Protein AF-A0AAU6F2Z7-F1 (afdb_monomer_lite)

Secondary structure (DSSP, 8-state):
-PPPPPHHHHHHHHHHHHHHHSGGGSEEEEE--SSSS-EEEEEEETTEEEEEEEEEEETTEEEEEEEEEETT-TT--B--STTTS-HHHHHHHHHHHHHHSHHHHHHHHHT--TTSHHHH-TTTTS--------------

Foldseek 3Di:
DDDDDPPQQVVLQVQLQVCLVPVVVWDWDWADDPDLQWTWIWIDRPVKIKIWIWGAQAPNDRIATPWMGIPPSPVNTDGPDPPRYPPSSVVSVVVVCCVPVVVVSNVSNVRDDCPDPSNYDNCNPPPDPPDDPPPDDDDD

Sequence (140 aa):
MATPVPAAQQRTVTALTTLSAHTSDYEWTWVGGTSFTSKSIRISYGAQRLYINVHPAVDRRPWVFGGAWLEGDYGGGVDIGEKVTDSTVRSRLAAYIDEHFKAEITEAALHVDDGSRASRTASWRGGGDKEKKDKGKETS

Structure (mmCIF, N/CA/C/O backbone):
data_AF-A0AAU6F2Z7-F1
#
_entry.id   AF-A0AAU6F2Z7-F1
#
loop_
_atom_site.group_PDB
_atom_site.id
_atom_site.type_symbol
_atom_site.label_atom_id
_atom_site.label_alt_id
_atom_site.label_comp_id
_atom_site.label_asym_id
_atom_site.label_entity_id
_atom_site.label_seq_id
_atom_site.pdbx_PDB_ins_code
_atom_site.Cartn_x
_atom_site.Cartn_y
_atom_site.Cartn_z
_atom_site.occupancy
_atom_site.B_iso_or_equiv
_atom_site.auth_seq_id
_atom_site.auth_comp_id
_atom_site.auth_asym_id
_atom_site.auth_atom_id
_atom_site.pdbx_PDB_model_num
ATOM 1 N N . MET A 1 1 ? -10.330 19.444 -22.672 1.00 45.25 1 MET A N 1
ATOM 2 C CA . MET A 1 1 ? -11.291 18.651 -21.874 1.00 45.25 1 MET A CA 1
ATOM 3 C C . MET A 1 1 ? -10.484 17.617 -21.109 1.00 45.25 1 MET A C 1
ATOM 5 O O . MET A 1 1 ? -9.638 16.990 -21.734 1.00 45.25 1 MET A O 1
ATOM 9 N N . ALA A 1 2 ? -10.647 17.501 -19.790 1.00 49.28 2 ALA A N 1
ATOM 10 C CA . ALA A 1 2 ? -9.954 16.465 -19.023 1.00 49.28 2 ALA A CA 1
ATOM 11 C C . ALA A 1 2 ? -10.566 15.100 -19.363 1.00 49.28 2 ALA A C 1
ATOM 13 O O . ALA A 1 2 ? -11.788 14.958 -19.346 1.00 49.28 2 ALA A O 1
ATOM 14 N N . THR A 1 3 ? -9.736 14.119 -19.710 1.00 54.81 3 THR A N 1
ATOM 15 C CA . THR A 1 3 ? -10.192 12.745 -19.937 1.00 54.81 3 THR A CA 1
ATOM 16 C C . THR A 1 3 ? -10.780 12.206 -18.630 1.00 54.81 3 THR A C 1
ATOM 18 O O . THR A 1 3 ? -10.104 12.299 -17.601 1.00 54.81 3 THR A O 1
ATOM 21 N N . PRO A 1 4 ? -12.016 11.677 -18.620 1.00 67.00 4 PRO A N 1
ATOM 22 C CA . PRO A 1 4 ? -12.601 11.130 -17.404 1.00 67.00 4 PRO A CA 1
ATOM 23 C C . PRO A 1 4 ? -11.762 9.954 -16.897 1.00 67.00 4 PRO A C 1
ATOM 25 O O . PRO A 1 4 ? -11.323 9.108 -17.680 1.00 67.00 4 PR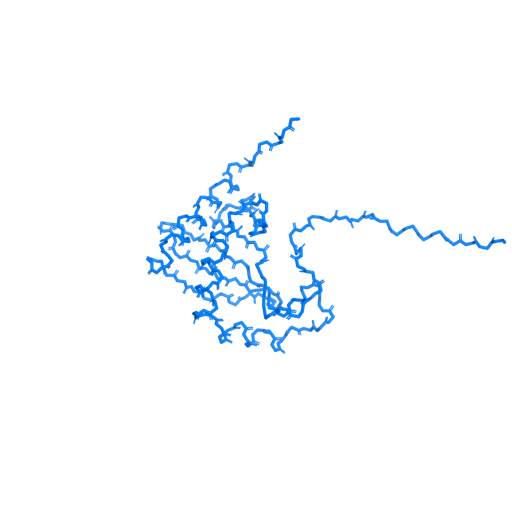O A O 1
ATOM 28 N N . VAL A 1 5 ? -11.540 9.908 -15.582 1.00 68.12 5 VAL A N 1
ATOM 29 C CA . VAL A 1 5 ? -10.858 8.790 -14.923 1.00 68.12 5 VAL A CA 1
ATOM 30 C C . VAL A 1 5 ? -11.679 7.515 -15.168 1.00 68.12 5 VAL A C 1
ATOM 32 O O . VAL A 1 5 ? -12.879 7.508 -14.878 1.00 68.12 5 VAL A O 1
ATOM 35 N N . PRO A 1 6 ? -11.085 6.434 -15.708 1.00 80.81 6 PRO A N 1
ATOM 36 C CA . PRO A 1 6 ? -11.784 5.170 -15.900 1.00 80.81 6 PRO A CA 1
ATOM 37 C C . PRO A 1 6 ? -12.435 4.673 -14.603 1.00 80.81 6 PRO A C 1
ATOM 39 O O . PRO A 1 6 ? -11.827 4.726 -13.535 1.00 80.81 6 PRO A O 1
ATOM 42 N N . ALA A 1 7 ? -13.646 4.116 -14.689 1.00 82.44 7 ALA A N 1
ATOM 43 C CA . ALA A 1 7 ? -14.415 3.692 -13.512 1.00 82.44 7 ALA A CA 1
ATOM 44 C C . ALA A 1 7 ? -13.650 2.721 -12.586 1.00 82.44 7 ALA A C 1
ATOM 46 O O . ALA A 1 7 ? -13.802 2.780 -11.368 1.00 82.44 7 ALA A O 1
ATOM 47 N N . ALA A 1 8 ? -12.795 1.857 -13.143 1.00 81.94 8 ALA A N 1
ATOM 48 C CA . ALA A 1 8 ? -11.950 0.944 -12.370 1.00 81.94 8 ALA A CA 1
ATOM 49 C C . ALA A 1 8 ? -10.873 1.669 -11.540 1.00 81.94 8 ALA A C 1
ATOM 51 O O . ALA A 1 8 ? -10.591 1.284 -10.405 1.00 81.94 8 ALA A O 1
ATOM 52 N N . GLN A 1 9 ? -10.305 2.755 -12.071 1.00 84.12 9 GLN A N 1
ATOM 53 C CA . GLN A 1 9 ? -9.378 3.602 -11.321 1.00 84.12 9 GLN A CA 1
ATOM 54 C C . GLN A 1 9 ? -10.119 4.348 -10.209 1.00 84.12 9 GLN A C 1
ATOM 56 O O . GLN A 1 9 ? -9.646 4.367 -9.075 1.00 84.12 9 GLN A O 1
ATOM 61 N N . GLN A 1 10 ? -11.322 4.863 -10.490 1.00 87.19 10 GLN A N 1
ATOM 62 C CA . GLN A 1 10 ? -12.147 5.536 -9.483 1.00 87.19 10 GLN A CA 1
ATOM 63 C C . GLN A 1 10 ? -12.466 4.613 -8.295 1.00 87.19 10 GLN A C 1
ATOM 65 O O . GLN A 1 10 ? -12.302 5.023 -7.149 1.00 87.19 10 GLN A O 1
ATOM 70 N N . ARG A 1 11 ? -12.844 3.350 -8.551 1.00 89.50 11 ARG A N 1
ATOM 71 C CA . ARG A 1 11 ? -13.078 2.350 -7.492 1.00 89.50 11 ARG A CA 1
ATOM 72 C C . ARG A 1 11 ? -11.845 2.128 -6.622 1.00 89.50 11 ARG A C 1
ATOM 74 O O . ARG A 1 11 ? -11.958 2.096 -5.400 1.00 89.50 11 ARG A O 1
ATOM 81 N N . THR A 1 12 ? -10.672 2.016 -7.241 1.00 90.31 12 THR A N 1
ATOM 82 C CA . THR A 1 12 ? -9.413 1.825 -6.510 1.00 90.31 12 THR A CA 1
ATOM 83 C C . THR A 1 12 ? -9.066 3.052 -5.659 1.00 90.31 12 THR A C 1
ATOM 85 O O . THR A 1 12 ? -8.674 2.897 -4.504 1.00 90.31 12 THR A O 1
ATOM 88 N N . VAL A 1 13 ? -9.274 4.275 -6.166 1.00 89.56 13 VAL A N 1
ATOM 89 C CA . VAL A 1 13 ? -9.095 5.513 -5.379 1.00 89.56 13 VAL A CA 1
ATOM 90 C C . VAL A 1 13 ? -10.062 5.573 -4.195 1.00 89.56 13 VAL A C 1
ATOM 92 O O . VAL A 1 13 ? -9.655 5.929 -3.085 1.00 89.56 13 VAL A O 1
ATOM 95 N N . THR A 1 14 ? -11.326 5.195 -4.398 1.00 91.19 14 THR A N 1
ATOM 96 C CA . THR A 1 14 ? -12.309 5.110 -3.312 1.00 91.19 14 THR A CA 1
ATOM 97 C C . THR A 1 14 ? -11.868 4.101 -2.256 1.00 91.19 14 THR A C 1
ATOM 99 O O . THR A 1 14 ? -11.840 4.449 -1.079 1.00 91.19 14 THR A O 1
ATOM 102 N N . ALA A 1 15 ? -11.435 2.903 -2.661 1.00 92.31 15 ALA A N 1
ATOM 103 C CA . ALA A 1 15 ? -10.951 1.879 -1.737 1.00 92.31 15 ALA A CA 1
ATOM 104 C C . ALA A 1 15 ? -9.745 2.363 -0.914 1.00 92.31 15 ALA A C 1
ATOM 106 O O . ALA A 1 15 ? -9.738 2.192 0.301 1.00 92.31 15 ALA A O 1
ATOM 107 N N . LEU A 1 16 ? -8.767 3.033 -1.540 1.00 92.56 16 LEU A N 1
ATOM 108 C CA . LEU A 1 16 ? -7.616 3.624 -0.839 1.00 92.56 16 LEU A CA 1
ATOM 109 C C . LEU A 1 16 ? -8.035 4.701 0.165 1.00 92.56 16 LEU A C 1
ATOM 111 O O . LEU A 1 16 ? -7.516 4.746 1.279 1.00 92.56 16 LEU A O 1
ATOM 115 N N . THR A 1 17 ? -8.982 5.559 -0.219 1.00 93.44 17 THR A N 1
ATOM 116 C CA . THR A 1 17 ? -9.501 6.611 0.662 1.00 93.44 17 THR A CA 1
ATOM 117 C C . THR A 1 17 ? -10.184 6.000 1.884 1.00 93.44 17 THR A C 1
ATOM 119 O O . THR A 1 17 ? -9.842 6.364 3.009 1.00 93.44 17 THR A O 1
ATOM 122 N N . THR A 1 18 ? -11.080 5.028 1.683 1.00 93.56 18 THR A N 1
ATOM 123 C CA . THR A 1 18 ? -11.753 4.313 2.778 1.00 93.56 18 THR A CA 1
ATOM 124 C C . THR A 1 18 ? -10.747 3.593 3.670 1.00 93.56 18 THR A C 1
ATOM 126 O O . THR A 1 18 ? -10.780 3.768 4.885 1.00 93.56 18 THR A O 1
ATOM 129 N N . LEU A 1 19 ? -9.810 2.854 3.071 1.00 93.88 19 LEU A N 1
ATOM 130 C CA . LEU A 1 19 ? -8.753 2.147 3.786 1.00 93.88 19 LEU A CA 1
ATOM 131 C C . LEU A 1 19 ? -7.942 3.094 4.674 1.00 93.88 19 LEU A C 1
ATOM 133 O O . LEU A 1 19 ? -7.703 2.792 5.834 1.00 93.88 19 LEU A O 1
ATOM 137 N N . SER A 1 20 ? -7.557 4.266 4.163 1.00 93.38 20 SER A N 1
ATOM 138 C CA . SER A 1 20 ? -6.748 5.231 4.919 1.00 93.38 20 SER A CA 1
ATOM 139 C C . SER A 1 20 ? -7.467 5.864 6.115 1.00 93.38 20 SER A C 1
ATOM 141 O O . SER A 1 20 ? -6.815 6.364 7.029 1.00 93.38 20 SER A O 1
ATOM 143 N N . ALA A 1 21 ? -8.801 5.889 6.108 1.00 92.69 21 ALA A N 1
ATOM 144 C CA . ALA A 1 21 ? -9.595 6.378 7.231 1.00 92.69 21 ALA A CA 1
ATOM 145 C C . ALA A 1 21 ? -9.759 5.317 8.333 1.00 92.69 21 ALA A C 1
ATOM 147 O O . ALA A 1 21 ? -10.024 5.673 9.478 1.00 92.69 21 ALA A O 1
ATOM 148 N N . HIS A 1 22 ? -9.562 4.046 7.981 1.00 92.12 22 HIS A N 1
ATOM 149 C CA . HIS A 1 22 ? -9.923 2.874 8.774 1.00 92.12 22 HIS A CA 1
ATOM 150 C C . HIS A 1 22 ? -8.831 1.797 8.702 1.00 92.12 22 HIS A C 1
ATOM 152 O O . HIS A 1 22 ? -9.125 0.616 8.568 1.00 92.12 22 HIS A O 1
ATOM 158 N N . THR A 1 23 ? -7.550 2.181 8.737 1.00 92.38 23 THR A N 1
ATOM 159 C CA . THR A 1 23 ? -6.434 1.268 8.414 1.00 92.38 23 THR A CA 1
ATOM 160 C C . THR A 1 23 ? -6.419 0.014 9.284 1.00 92.38 23 THR A C 1
ATOM 162 O O . THR A 1 23 ? -6.139 -1.069 8.777 1.00 92.38 23 THR A O 1
ATOM 165 N N . SER A 1 24 ? -6.779 0.151 10.561 1.00 90.75 24 SER A N 1
ATOM 166 C CA . SER A 1 24 ? -6.810 -0.940 11.539 1.00 90.75 24 SER A CA 1
ATOM 167 C C . SER A 1 24 ? -8.018 -1.874 11.413 1.00 90.75 24 SER A C 1
ATOM 169 O O . SER A 1 24 ? -8.012 -2.935 12.030 1.00 90.75 24 SER A O 1
ATOM 171 N N . ASP A 1 25 ? -9.034 -1.509 10.626 1.00 92.88 25 ASP A N 1
ATOM 172 C CA . ASP A 1 25 ? -10.251 -2.317 10.446 1.00 92.88 25 ASP A CA 1
ATOM 173 C C . ASP A 1 25 ? -10.060 -3.428 9.400 1.00 92.88 25 ASP A C 1
ATOM 175 O O . ASP A 1 25 ? -10.928 -4.284 9.218 1.00 92.88 25 ASP A O 1
ATOM 179 N N . TYR A 1 26 ? -8.926 -3.420 8.696 1.00 92.19 26 TYR A N 1
ATOM 180 C CA . TYR A 1 26 ? -8.629 -4.349 7.617 1.00 92.19 26 TYR A CA 1
ATOM 181 C C . TYR A 1 26 ? -7.466 -5.267 7.970 1.00 92.19 26 TYR A C 1
ATOM 183 O O . TYR A 1 26 ? -6.547 -4.904 8.699 1.00 92.19 26 TYR A O 1
ATOM 191 N N . GLU A 1 27 ? -7.482 -6.465 7.396 1.00 94.38 27 GLU A N 1
ATOM 192 C CA . GLU A 1 27 ? -6.352 -7.384 7.462 1.00 94.38 27 GLU A CA 1
ATOM 193 C C . GLU A 1 27 ? -5.349 -7.039 6.358 1.00 94.38 27 GLU A C 1
ATOM 195 O O . GLU A 1 27 ? -5.704 -7.020 5.175 1.00 94.38 27 GLU A O 1
ATOM 200 N N . TRP A 1 28 ? -4.096 -6.808 6.745 1.00 95.44 28 TRP A N 1
ATOM 201 C CA . TRP A 1 28 ? -2.992 -6.523 5.835 1.00 95.44 28 TRP A CA 1
ATOM 202 C C . TRP A 1 28 ? -2.021 -7.698 5.824 1.00 95.44 28 TRP A C 1
ATOM 204 O O . TRP A 1 28 ? -1.567 -8.162 6.866 1.00 95.44 28 TRP A O 1
ATOM 214 N N . THR A 1 29 ? -1.671 -8.174 4.636 1.00 94.88 29 THR A N 1
ATOM 215 C CA . THR A 1 29 ? -0.726 -9.273 4.454 1.00 94.88 29 THR A CA 1
ATOM 216 C C . THR A 1 29 ? 0.390 -8.835 3.520 1.00 94.88 29 THR A C 1
ATOM 218 O O . THR A 1 29 ? 0.128 -8.439 2.380 1.00 94.88 29 THR A O 1
ATOM 221 N N . TRP A 1 30 ? 1.639 -8.973 3.957 1.00 91.12 30 TRP A N 1
ATOM 222 C CA . TRP A 1 30 ? 2.780 -8.872 3.055 1.00 91.12 30 TRP A CA 1
ATOM 223 C C . TRP A 1 30 ? 2.747 -10.016 2.039 1.00 91.12 30 TRP A C 1
ATOM 225 O O . TRP A 1 30 ? 2.663 -11.190 2.400 1.00 91.12 30 TRP A O 1
ATOM 235 N N . VAL A 1 31 ? 2.808 -9.686 0.752 1.00 88.50 31 VAL A N 1
ATOM 236 C CA . VAL A 1 31 ? 2.848 -10.663 -0.335 1.00 88.50 31 VAL A CA 1
ATOM 237 C C . VAL A 1 31 ? 4.205 -10.575 -1.011 1.00 88.50 31 VAL A C 1
ATOM 239 O O . VAL A 1 31 ? 4.557 -9.580 -1.653 1.00 88.50 31 VAL A O 1
ATOM 242 N N . GLY A 1 32 ? 4.970 -11.660 -0.884 1.00 71.38 32 GLY A N 1
ATOM 243 C CA . GLY A 1 32 ? 6.206 -11.840 -1.628 1.00 71.38 32 GLY A CA 1
ATOM 244 C C . GLY A 1 32 ? 5.925 -11.788 -3.129 1.00 71.38 32 GLY A C 1
ATOM 245 O O . GLY A 1 32 ? 5.291 -12.684 -3.680 1.00 71.38 32 GLY A O 1
ATOM 246 N N . GLY A 1 33 ? 6.377 -10.723 -3.790 1.00 63.03 33 GLY A N 1
ATOM 247 C CA . GLY A 1 33 ? 6.390 -10.650 -5.249 1.00 63.03 33 GLY A CA 1
ATOM 248 C C . GLY A 1 33 ? 7.426 -11.604 -5.849 1.00 63.03 33 GLY A C 1
ATOM 249 O O . GLY A 1 33 ? 8.369 -12.021 -5.174 1.00 63.03 33 GLY A O 1
ATOM 250 N N . THR A 1 34 ? 7.295 -11.893 -7.144 1.00 57.22 34 THR A N 1
ATOM 251 C CA . THR A 1 34 ? 8.287 -12.665 -7.916 1.00 57.22 34 THR A CA 1
ATOM 252 C C . THR A 1 34 ? 9.611 -11.918 -8.114 1.00 57.22 34 THR A C 1
ATOM 254 O O . THR A 1 34 ? 10.586 -12.519 -8.558 1.00 57.22 34 THR A O 1
ATOM 257 N N . SER A 1 35 ? 9.672 -10.622 -7.779 1.00 63.88 35 SER A N 1
ATOM 258 C CA . SER A 1 35 ? 10.898 -9.825 -7.780 1.00 63.88 35 SER A CA 1
ATOM 259 C C . SER A 1 35 ? 11.238 -9.292 -6.386 1.00 63.88 35 SER A C 1
ATOM 261 O O . SER A 1 35 ? 10.373 -9.062 -5.536 1.00 63.88 35 SER A O 1
AT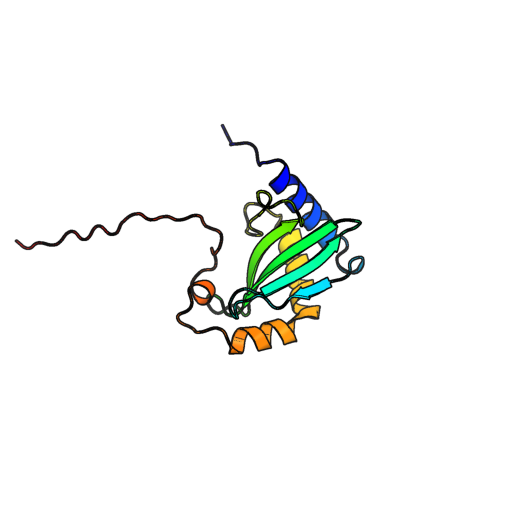OM 263 N N . PHE A 1 36 ? 12.529 -9.074 -6.136 1.00 63.41 36 PHE A N 1
ATOM 264 C CA . PHE A 1 36 ? 13.019 -8.425 -4.913 1.00 63.41 36 PHE A CA 1
ATOM 265 C C . PHE A 1 36 ? 12.693 -6.926 -4.866 1.00 63.41 36 PHE A C 1
ATOM 267 O O . PHE A 1 36 ? 12.593 -6.343 -3.796 1.00 63.41 36 PHE A O 1
ATOM 274 N N . THR A 1 37 ? 12.441 -6.329 -6.030 1.00 63.53 37 THR A N 1
ATOM 275 C CA . THR A 1 37 ? 12.322 -4.883 -6.251 1.00 63.53 37 THR A CA 1
ATOM 276 C C . THR A 1 37 ? 10.884 -4.366 -6.316 1.00 63.53 37 THR A C 1
ATOM 278 O O . THR A 1 37 ? 10.651 -3.159 -6.403 1.00 63.53 37 THR A O 1
ATOM 281 N N . SER A 1 38 ? 9.902 -5.267 -6.303 1.00 70.06 38 SER A N 1
ATOM 282 C CA . SER A 1 38 ? 8.489 -4.925 -6.213 1.00 70.06 38 SER A CA 1
ATOM 283 C C . SER A 1 38 ? 7.808 -5.919 -5.291 1.00 70.06 38 SER A C 1
ATOM 285 O O . SER A 1 38 ? 7.749 -7.120 -5.562 1.00 70.06 38 SER A O 1
ATOM 287 N N . LYS A 1 39 ? 7.326 -5.397 -4.171 1.00 82.56 39 LY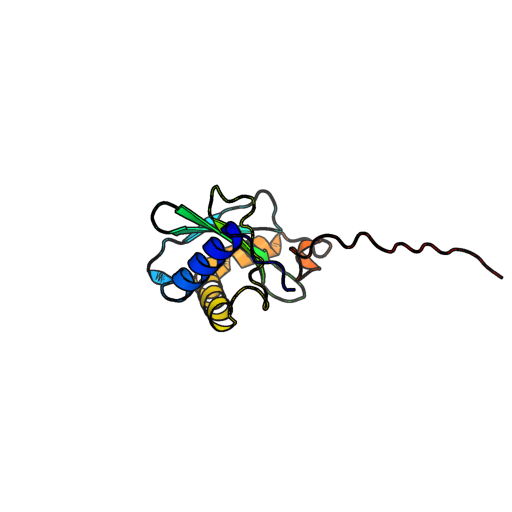S A N 1
ATOM 288 C CA . LYS A 1 39 ? 6.557 -6.145 -3.187 1.00 82.56 39 LYS A CA 1
ATOM 289 C C . LYS A 1 39 ? 5.140 -5.612 -3.194 1.00 82.56 39 LYS A C 1
ATOM 291 O O . LYS A 1 39 ? 4.907 -4.469 -3.589 1.00 82.56 39 LYS A O 1
ATOM 296 N N . SER A 1 40 ? 4.193 -6.442 -2.791 1.00 88.38 40 SER A N 1
ATOM 297 C CA . SER A 1 40 ? 2.801 -6.028 -2.701 1.00 88.38 40 SER A CA 1
ATOM 298 C C . SER A 1 40 ? 2.305 -6.294 -1.297 1.00 88.38 40 SER A C 1
ATOM 300 O O . SER A 1 40 ? 2.611 -7.325 -0.712 1.00 88.38 40 SER A O 1
ATOM 302 N N . ILE A 1 41 ? 1.502 -5.386 -0.772 1.00 92.50 41 ILE A N 1
ATOM 303 C CA . ILE A 1 41 ? 0.700 -5.636 0.413 1.00 92.50 41 ILE A CA 1
ATOM 304 C C . ILE A 1 41 ? -0.714 -5.905 -0.073 1.00 92.50 41 ILE A C 1
ATOM 306 O O . ILE A 1 41 ? -1.267 -5.123 -0.849 1.00 92.50 41 ILE A O 1
ATOM 310 N N . ARG A 1 42 ? -1.271 -7.041 0.334 1.00 94.50 42 ARG A N 1
ATOM 311 C CA . ARG A 1 42 ? -2.658 -7.416 0.072 1.00 94.50 42 ARG A CA 1
ATOM 312 C C . ARG A 1 42 ? -3.494 -7.028 1.277 1.00 94.50 42 ARG A C 1
ATOM 314 O O . ARG A 1 42 ? -3.142 -7.373 2.398 1.00 94.50 42 ARG A O 1
ATOM 321 N N . ILE A 1 43 ? -4.619 -6.382 1.026 1.00 95.12 43 ILE A N 1
ATOM 322 C CA . ILE A 1 43 ? -5.575 -5.960 2.037 1.00 95.12 43 ILE A CA 1
ATOM 323 C C . ILE A 1 43 ? -6.914 -6.639 1.752 1.00 95.12 43 ILE A C 1
ATOM 325 O O . ILE A 1 43 ? -7.419 -6.572 0.626 1.00 95.12 43 ILE A O 1
ATOM 329 N N . SER A 1 44 ? -7.488 -7.291 2.761 1.00 93.06 44 SER A N 1
ATOM 330 C CA . SER A 1 44 ? -8.841 -7.856 2.693 1.00 93.06 44 SER A CA 1
ATOM 331 C C . SER A 1 44 ? -9.865 -6.719 2.784 1.00 93.06 44 SER A C 1
ATOM 333 O O . SER A 1 44 ? -10.106 -6.207 3.869 1.00 93.06 44 SER A O 1
ATOM 335 N N . TYR A 1 45 ? -10.455 -6.299 1.661 1.00 85.88 45 TYR A N 1
ATOM 336 C CA . TYR A 1 45 ? -11.391 -5.170 1.567 1.00 85.88 45 TYR A CA 1
ATOM 337 C C . TYR A 1 45 ? -12.811 -5.672 1.266 1.00 85.88 45 TYR A C 1
ATOM 339 O O . TYR A 1 45 ? -13.235 -5.786 0.112 1.00 85.88 45 TYR A O 1
ATOM 347 N N . GLY A 1 46 ? -13.554 -6.016 2.321 1.00 86.19 46 GLY A N 1
ATOM 348 C CA . GLY A 1 46 ? -14.865 -6.653 2.184 1.00 86.19 46 GLY A CA 1
ATOM 349 C C . GLY A 1 46 ? -14.760 -7.984 1.430 1.00 86.19 46 GLY A C 1
ATOM 350 O O . GLY A 1 46 ? -13.974 -8.850 1.802 1.00 86.19 46 GLY A O 1
ATOM 351 N N . ALA A 1 47 ? -15.535 -8.142 0.354 1.00 86.62 47 ALA A N 1
ATOM 352 C CA . ALA A 1 47 ? -15.473 -9.322 -0.516 1.00 86.62 47 ALA A CA 1
ATOM 353 C C . ALA A 1 47 ? -14.346 -9.264 -1.570 1.00 86.62 47 ALA A C 1
ATOM 355 O O . ALA A 1 47 ? -14.176 -10.211 -2.336 1.00 86.62 47 ALA A O 1
ATOM 356 N N . GLN A 1 48 ? -13.605 -8.156 -1.647 1.00 89.44 48 GLN A N 1
ATOM 357 C CA . GLN A 1 48 ? -12.533 -7.941 -2.617 1.00 89.44 48 GLN A CA 1
ATOM 358 C C . GLN A 1 48 ? -11.168 -7.905 -1.927 1.00 89.44 48 GLN A C 1
ATOM 360 O O . GLN A 1 48 ? -11.052 -7.756 -0.711 1.00 89.44 48 GLN A O 1
ATOM 365 N N . ARG A 1 49 ? -10.105 -8.006 -2.723 1.00 93.25 49 ARG A N 1
ATOM 366 C CA . ARG A 1 49 ? -8.735 -7.767 -2.263 1.00 93.25 49 ARG A CA 1
ATOM 367 C C . ARG A 1 49 ? -8.198 -6.510 -2.916 1.00 93.25 49 ARG A C 1
ATOM 369 O O . ARG A 1 49 ? -8.295 -6.363 -4.132 1.00 93.25 49 ARG A O 1
ATOM 376 N N . LEU A 1 50 ? -7.617 -5.627 -2.118 1.00 93.69 50 LEU A N 1
ATOM 377 C CA . LEU A 1 50 ? -6.849 -4.488 -2.603 1.00 93.69 50 LEU A CA 1
ATOM 378 C C . LEU A 1 50 ? -5.365 -4.838 -2.533 1.00 93.69 50 LEU A C 1
ATOM 380 O O . LEU A 1 50 ? -4.907 -5.426 -1.559 1.00 93.69 50 LEU A O 1
ATOM 384 N N . TYR A 1 51 ? -4.612 -4.456 -3.551 1.00 91.81 51 TYR A N 1
ATOM 385 C CA . TYR A 1 51 ? -3.166 -4.598 -3.573 1.00 91.81 51 TYR A CA 1
ATOM 386 C C . TYR A 1 51 ? -2.524 -3.221 -3.618 1.00 91.81 51 TYR A C 1
ATOM 388 O O . TYR A 1 51 ? -2.935 -2.378 -4.413 1.00 91.81 51 TYR A O 1
ATOM 396 N N . ILE A 1 52 ? -1.505 -3.008 -2.787 1.00 90.81 52 ILE A N 1
ATOM 397 C CA . ILE A 1 52 ? -0.642 -1.825 -2.791 1.00 90.81 52 ILE A CA 1
ATOM 398 C C . ILE A 1 52 ? 0.780 -2.287 -3.081 1.00 90.81 52 ILE A C 1
ATOM 400 O O . ILE A 1 52 ? 1.351 -3.063 -2.322 1.00 90.81 52 ILE A O 1
ATOM 404 N N . ASN A 1 53 ? 1.373 -1.799 -4.166 1.00 87.75 53 ASN A N 1
ATOM 405 C CA . ASN A 1 53 ? 2.779 -2.037 -4.455 1.00 87.75 53 ASN A CA 1
ATOM 406 C C . ASN A 1 53 ? 3.673 -1.105 -3.653 1.00 87.75 53 ASN A C 1
ATOM 408 O O . ASN A 1 53 ? 3.460 0.110 -3.612 1.00 87.75 53 ASN A O 1
ATOM 412 N N . VAL A 1 54 ? 4.731 -1.703 -3.129 1.00 87.56 54 VAL A N 1
ATOM 413 C CA . VAL A 1 54 ? 5.793 -1.084 -2.355 1.00 87.56 54 VAL A CA 1
ATOM 414 C C . VAL A 1 54 ? 7.103 -1.343 -3.094 1.00 87.56 54 VAL A C 1
ATOM 416 O O . VAL A 1 54 ? 7.390 -2.479 -3.491 1.00 87.56 54 VAL A O 1
ATOM 419 N N . HIS A 1 55 ? 7.890 -0.294 -3.306 1.00 84.38 55 HIS A N 1
ATOM 420 C CA . HIS A 1 55 ? 9.222 -0.390 -3.898 1.00 84.38 55 HIS A CA 1
ATOM 421 C C . HIS A 1 55 ? 10.261 -0.024 -2.845 1.00 84.38 55 HIS A C 1
ATOM 423 O O . HIS A 1 55 ? 10.343 1.151 -2.489 1.00 84.38 55 HIS A O 1
ATOM 429 N N . PRO A 1 56 ? 11.025 -0.999 -2.329 1.00 85.19 56 PRO A N 1
ATOM 430 C CA . PRO A 1 56 ? 12.106 -0.737 -1.386 1.00 85.19 56 PRO A CA 1
ATOM 431 C C . PRO A 1 56 ? 13.294 -0.022 -2.047 1.00 85.19 56 PRO A C 1
ATOM 433 O O . PRO A 1 56 ? 13.528 -0.185 -3.245 1.00 85.19 56 PRO A O 1
ATOM 436 N N . ALA A 1 57 ? 14.058 0.720 -1.242 1.00 83.38 57 ALA A N 1
ATOM 437 C CA . ALA A 1 57 ? 15.352 1.318 -1.584 1.00 83.38 57 ALA A CA 1
ATOM 438 C C . ALA A 1 57 ? 15.351 2.190 -2.857 1.00 83.38 57 ALA A C 1
ATOM 440 O O . ALA A 1 57 ? 16.180 2.018 -3.750 1.00 83.38 57 ALA A O 1
ATOM 441 N N . VAL A 1 58 ? 14.42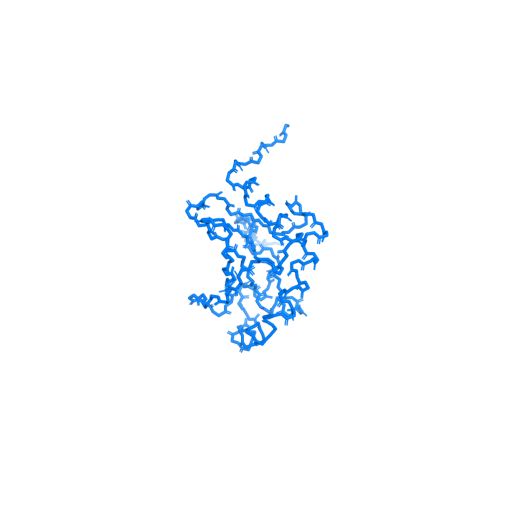4 3.149 -2.946 1.00 79.44 58 VAL A N 1
ATOM 442 C CA . VAL A 1 58 ? 14.295 4.043 -4.110 1.00 79.44 58 VAL A CA 1
ATOM 443 C C . VAL A 1 58 ? 14.804 5.440 -3.786 1.00 79.44 58 VAL A C 1
ATOM 445 O O . VAL A 1 58 ? 14.293 6.071 -2.868 1.00 79.44 58 VAL A O 1
ATOM 448 N N . ASP A 1 59 ? 15.766 5.952 -4.559 1.00 73.69 59 ASP A N 1
ATOM 449 C CA . ASP A 1 59 ? 16.262 7.341 -4.471 1.00 73.69 59 ASP A CA 1
ATOM 450 C C . ASP A 1 59 ? 16.544 7.811 -3.025 1.00 73.69 59 ASP A C 1
ATOM 452 O O . ASP A 1 59 ? 16.001 8.803 -2.536 1.00 73.69 59 ASP A O 1
ATOM 456 N N . ARG A 1 60 ? 17.364 7.036 -2.297 1.00 75.12 60 ARG A N 1
ATOM 457 C CA . ARG A 1 60 ? 17.722 7.258 -0.877 1.00 75.12 60 ARG A CA 1
ATOM 458 C C . ARG A 1 60 ? 16.551 7.192 0.114 1.00 75.12 60 ARG A C 1
ATOM 460 O O . ARG A 1 60 ? 16.741 7.488 1.293 1.00 75.12 60 ARG A O 1
ATOM 467 N N . ARG A 1 61 ? 15.356 6.792 -0.324 1.00 80.25 61 ARG A N 1
ATOM 468 C CA . ARG A 1 61 ? 14.210 6.517 0.548 1.00 80.25 61 ARG A CA 1
ATOM 469 C C . ARG A 1 61 ? 14.175 5.029 0.906 1.00 80.25 61 ARG A C 1
ATOM 471 O O . ARG A 1 61 ? 14.453 4.201 0.035 1.00 80.25 61 ARG A O 1
ATOM 478 N N . PRO A 1 62 ? 13.775 4.671 2.141 1.00 82.94 62 PRO A N 1
ATOM 479 C CA . PRO A 1 62 ? 13.600 3.272 2.532 1.00 82.94 62 PRO A CA 1
ATOM 480 C C . PRO A 1 62 ? 12.642 2.525 1.603 1.00 82.94 62 PRO A C 1
ATOM 482 O O . PRO A 1 62 ? 12.895 1.375 1.254 1.00 82.94 62 PRO A O 1
ATOM 485 N N . TRP A 1 63 ? 11.578 3.198 1.156 1.00 87.69 63 TRP A N 1
ATOM 486 C CA . TRP A 1 63 ? 10.663 2.711 0.132 1.00 87.69 63 TRP A CA 1
ATOM 487 C C . TRP A 1 63 ? 9.795 3.844 -0.447 1.00 87.69 63 TRP A C 1
ATOM 489 O O . TRP A 1 63 ? 9.763 4.955 0.087 1.00 87.69 63 TRP A O 1
ATOM 499 N N . VAL A 1 64 ? 9.085 3.562 -1.546 1.00 85.56 64 VAL A N 1
ATOM 500 C CA . VAL A 1 64 ? 8.036 4.419 -2.131 1.00 85.56 64 VAL A CA 1
ATOM 501 C C . VAL A 1 64 ? 6.827 3.598 -2.587 1.00 85.56 64 VAL A C 1
ATOM 503 O O . VAL A 1 64 ? 6.939 2.399 -2.864 1.00 85.56 64 VAL A O 1
ATOM 506 N N . PHE A 1 65 ? 5.663 4.240 -2.709 1.00 86.25 65 PHE A N 1
ATOM 507 C CA . PHE A 1 65 ? 4.509 3.624 -3.360 1.00 86.25 65 PHE A CA 1
ATOM 508 C C . PHE A 1 65 ? 4.790 3.371 -4.845 1.00 86.25 65 PHE A C 1
ATOM 510 O O . PHE A 1 65 ? 5.320 4.231 -5.543 1.00 86.25 65 PHE A O 1
ATOM 517 N N . GLY A 1 66 ? 4.387 2.203 -5.339 1.00 79.19 66 GLY A N 1
ATOM 518 C CA . GLY A 1 66 ? 4.366 1.909 -6.773 1.00 79.19 66 GLY A CA 1
ATOM 519 C C . GLY A 1 66 ? 3.012 2.191 -7.395 1.00 79.19 66 GLY A C 1
ATOM 520 O O . GLY A 1 66 ? 2.908 2.832 -8.431 1.00 79.19 66 GLY A O 1
ATOM 521 N N . GLY A 1 67 ? 1.964 1.671 -6.763 1.00 85.31 67 GLY A N 1
ATOM 522 C CA . GLY A 1 67 ? 0.573 1.897 -7.130 1.00 85.31 67 GLY A CA 1
ATOM 523 C C . GLY A 1 67 ? -0.339 0.790 -6.614 1.00 85.31 67 GLY A C 1
ATOM 524 O O . GLY A 1 67 ? 0.143 -0.197 -6.069 1.00 85.31 67 GLY A O 1
ATOM 525 N N . ALA A 1 68 ? -1.646 0.933 -6.800 1.00 88.56 68 ALA A N 1
ATOM 526 C CA . ALA A 1 68 ? -2.644 0.019 -6.248 1.00 88.56 68 ALA A CA 1
ATOM 527 C C . ALA A 1 68 ? -3.657 -0.462 -7.282 1.00 88.56 68 ALA A C 1
ATOM 529 O O . ALA A 1 68 ? -3.747 0.122 -8.360 1.00 88.56 68 ALA A O 1
ATOM 530 N N . TRP A 1 69 ? -4.367 -1.547 -6.972 1.00 90.50 69 TRP A N 1
ATOM 531 C CA . TRP A 1 69 ? -5.496 -2.070 -7.751 1.00 90.50 69 TRP A CA 1
ATOM 532 C C . TRP A 1 69 ? -6.355 -3.013 -6.905 1.00 90.50 69 TRP A C 1
ATOM 534 O O . TRP A 1 69 ? -5.857 -3.651 -5.976 1.00 90.50 69 TRP A O 1
ATOM 544 N N . LEU A 1 70 ? -7.636 -3.128 -7.253 1.00 90.94 70 LEU A N 1
ATOM 545 C CA . LEU A 1 70 ? -8.517 -4.183 -6.750 1.00 90.94 70 LEU A CA 1
ATOM 546 C C . LEU A 1 70 ? -8.333 -5.468 -7.573 1.00 90.94 70 LEU A C 1
ATOM 548 O O . LEU A 1 70 ? -8.163 -5.422 -8.792 1.00 90.94 70 LEU A O 1
ATOM 552 N N . GLU A 1 71 ? -8.366 -6.624 -6.916 1.00 88.50 71 GLU A N 1
ATOM 553 C CA . GLU A 1 71 ? -8.310 -7.934 -7.571 1.00 88.50 71 GLU A CA 1
ATOM 554 C C . GLU A 1 71 ? -9.422 -8.069 -8.622 1.00 88.50 71 GLU A C 1
ATOM 556 O O . GLU A 1 71 ? -10.568 -7.691 -8.386 1.00 88.50 71 GLU A O 1
ATOM 561 N N . GLY A 1 72 ? -9.071 -8.583 -9.804 1.00 81.94 72 GLY A N 1
ATOM 562 C CA . GLY A 1 72 ? -9.983 -8.687 -10.948 1.00 81.94 72 GLY A CA 1
ATOM 563 C C . GLY A 1 72 ? -10.113 -7.409 -11.790 1.00 81.94 72 GLY A C 1
ATOM 564 O O . GLY A 1 72 ? -10.547 -7.494 -12.936 1.00 81.94 72 GLY A O 1
ATOM 565 N N . ASP A 1 73 ? -9.660 -6.251 -11.298 1.00 78.94 73 ASP A N 1
ATOM 566 C CA . ASP A 1 73 ? -9.679 -4.969 -12.018 1.00 78.94 73 ASP A CA 1
ATOM 567 C C . ASP A 1 73 ? -8.297 -4.659 -12.638 1.00 78.94 73 ASP A C 1
ATOM 569 O O . ASP A 1 73 ? -7.614 -3.699 -12.279 1.00 78.94 73 ASP A O 1
ATOM 573 N N . TYR A 1 74 ? -7.867 -5.462 -13.619 1.00 61.38 74 TYR A N 1
ATOM 574 C CA . TYR A 1 74 ? -6.539 -5.335 -14.255 1.00 61.38 74 TYR A CA 1
ATOM 575 C C . TYR A 1 74 ? -6.300 -3.995 -14.990 1.00 61.38 74 TYR A C 1
ATOM 577 O O . TYR A 1 74 ? -5.154 -3.599 -15.184 1.00 61.38 74 TYR A O 1
ATOM 585 N N . GLY A 1 75 ? -7.362 -3.265 -15.357 1.00 60.00 75 GLY A N 1
ATOM 586 C CA . GLY A 1 75 ? -7.296 -1.887 -15.878 1.00 60.00 75 GLY A CA 1
ATOM 587 C C . GLY A 1 75 ? -7.474 -0.793 -14.812 1.00 60.00 75 GLY A C 1
ATOM 588 O O . GLY A 1 75 ? -7.440 0.394 -15.131 1.00 60.00 75 GLY A O 1
ATOM 589 N N . GLY A 1 76 ? -7.688 -1.180 -13.551 1.00 63.69 76 GLY A N 1
ATOM 590 C CA . GLY A 1 76 ? -7.936 -0.293 -12.411 1.00 63.69 76 GLY A CA 1
ATOM 591 C C . GLY A 1 76 ? -6.680 0.136 -11.662 1.00 63.69 76 GLY A C 1
ATOM 592 O O . GLY A 1 76 ? -6.790 0.776 -10.621 1.00 63.69 76 GLY A O 1
ATOM 593 N N . GLY A 1 77 ? -5.495 -0.205 -12.176 1.00 80.94 77 GLY A N 1
ATOM 594 C CA . GLY A 1 77 ? -4.223 0.196 -11.594 1.00 80.94 77 GLY A CA 1
ATOM 595 C C . GLY A 1 77 ? -4.104 1.715 -11.474 1.00 80.94 77 GLY A C 1
ATOM 596 O O . GLY A 1 77 ? -4.088 2.412 -12.485 1.00 80.94 77 GLY A O 1
ATOM 597 N N . VAL A 1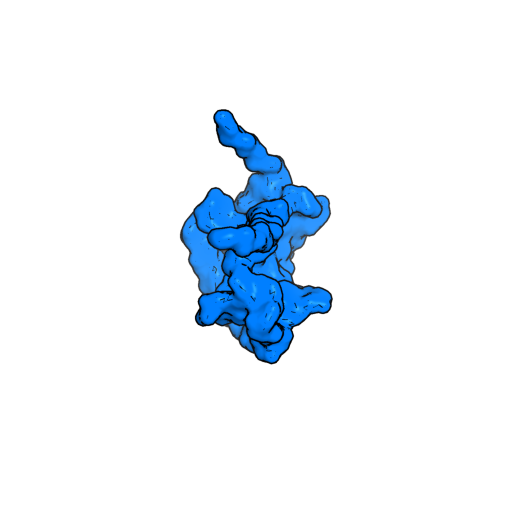 78 ? -3.971 2.219 -10.249 1.00 83.00 78 VAL A N 1
ATOM 598 C CA . VAL A 1 78 ? -3.723 3.640 -9.972 1.00 83.00 78 VAL A CA 1
ATOM 599 C C . VAL A 1 78 ? -2.316 3.849 -9.451 1.00 83.00 78 VAL A C 1
ATOM 601 O O . VAL A 1 78 ? -1.774 3.006 -8.736 1.00 83.00 78 VAL A O 1
ATOM 604 N N . ASP A 1 79 ? -1.707 4.965 -9.821 1.00 80.69 79 ASP A N 1
ATOM 605 C CA . ASP A 1 79 ? -0.545 5.472 -9.103 1.00 80.69 79 ASP A CA 1
ATOM 606 C C . ASP A 1 79 ? -1.033 6.066 -7.770 1.00 80.69 79 ASP A C 1
ATOM 608 O O . ASP A 1 79 ? -2.036 6.774 -7.746 1.00 80.69 79 ASP A O 1
ATOM 612 N N . ILE A 1 80 ? -0.358 5.765 -6.659 1.00 76.44 80 ILE A N 1
ATOM 613 C CA . ILE A 1 80 ? -0.644 6.389 -5.350 1.00 76.44 80 ILE A CA 1
ATOM 614 C C . ILE A 1 80 ? 0.145 7.710 -5.231 1.00 76.44 80 ILE A C 1
ATOM 616 O O . ILE A 1 80 ? 0.266 8.291 -4.164 1.00 76.44 80 ILE A O 1
ATOM 620 N N . GLY A 1 81 ? 0.705 8.213 -6.330 1.00 68.38 81 GLY A N 1
ATOM 621 C CA . GLY A 1 81 ? 1.356 9.510 -6.415 1.00 68.38 81 GLY A CA 1
ATOM 622 C C . GLY A 1 81 ? 0.411 10.697 -6.208 1.00 68.38 81 GLY A C 1
ATOM 623 O O . GLY A 1 81 ? -0.814 10.578 -6.107 1.00 68.38 81 GLY A O 1
ATOM 624 N N . GLU A 1 82 ? 1.013 11.886 -6.174 1.00 60.97 82 GLU A N 1
ATOM 625 C CA . GLU A 1 82 ? 0.385 13.109 -5.659 1.00 60.97 82 GLU A CA 1
ATOM 626 C C . GLU A 1 82 ? -0.864 13.585 -6.402 1.00 60.97 82 GLU A C 1
ATOM 628 O O . GLU A 1 82 ? -1.648 14.351 -5.851 1.00 60.97 82 GLU A O 1
ATOM 633 N N . LYS A 1 83 ? -1.053 13.131 -7.644 1.00 65.69 83 LYS A N 1
ATOM 634 C CA . LYS A 1 83 ? -2.135 13.580 -8.528 1.00 65.69 83 LYS A CA 1
ATOM 635 C C . LYS A 1 83 ? -3.419 12.759 -8.419 1.00 65.69 83 LYS A C 1
ATOM 637 O O . LYS A 1 83 ? -4.449 13.211 -8.903 1.00 65.69 83 LYS A O 1
ATOM 642 N N . VAL A 1 84 ? -3.354 11.550 -7.861 1.00 72.31 84 VAL A N 1
ATOM 643 C CA . VAL A 1 84 ? -4.463 10.576 -7.922 1.00 72.31 84 VAL A CA 1
ATOM 644 C C . VAL A 1 84 ? -5.067 10.306 -6.547 1.00 72.31 84 VAL A C 1
ATOM 646 O O . VAL A 1 84 ? -6.257 10.031 -6.433 1.00 72.31 84 VAL A O 1
ATOM 649 N N . THR A 1 85 ? -4.262 10.417 -5.494 1.00 76.75 85 THR A N 1
ATOM 650 C CA . THR A 1 85 ? -4.708 10.262 -4.105 1.00 76.75 85 THR A CA 1
ATOM 651 C C . THR A 1 85 ? -4.429 11.538 -3.327 1.00 76.75 85 THR A C 1
ATOM 653 O O . THR A 1 85 ? -3.508 12.274 -3.667 1.00 76.75 85 THR A O 1
ATOM 656 N N . ASP A 1 86 ? -5.211 11.817 -2.286 1.00 87.00 86 ASP A N 1
ATOM 657 C CA . ASP A 1 86 ? -4.984 12.968 -1.405 1.00 87.00 86 ASP A CA 1
ATOM 658 C C . ASP A 1 86 ? -3.709 12.789 -0.556 1.00 87.00 86 ASP A C 1
ATOM 660 O O . ASP A 1 86 ? -3.322 11.664 -0.231 1.00 87.00 86 ASP A O 1
ATOM 664 N N . SER A 1 87 ? -3.035 13.884 -0.183 1.00 87.62 87 SER A N 1
ATOM 665 C CA . SER A 1 87 ? -1.806 13.811 0.626 1.00 87.62 87 SER A CA 1
ATOM 666 C C . SER A 1 87 ? -2.040 13.184 1.998 1.00 87.62 87 SER A C 1
ATOM 668 O O . SER A 1 87 ? -1.207 12.401 2.451 1.00 87.62 87 SER A O 1
ATOM 670 N N . THR A 1 88 ? -3.194 13.436 2.614 1.00 90.50 88 THR A N 1
ATOM 671 C CA . THR A 1 88 ? -3.586 12.841 3.896 1.00 90.50 88 THR A CA 1
ATOM 672 C C . THR A 1 88 ? -3.738 11.330 3.767 1.00 90.50 88 THR A C 1
ATOM 674 O O . THR A 1 88 ? -3.246 10.587 4.616 1.00 90.50 88 THR A O 1
ATOM 677 N N . VAL A 1 89 ? -4.373 10.868 2.682 1.00 91.31 89 VAL A N 1
ATOM 678 C CA . VAL A 1 89 ? -4.530 9.438 2.372 1.00 91.31 89 VAL A CA 1
ATOM 679 C C . VAL A 1 89 ? -3.152 8.788 2.262 1.00 91.31 89 VAL A C 1
ATOM 681 O O . VAL A 1 89 ? -2.885 7.799 2.944 1.00 91.31 89 VAL A O 1
ATOM 684 N N . ARG A 1 90 ? -2.242 9.383 1.478 1.00 90.56 90 ARG A N 1
ATOM 685 C CA . ARG A 1 90 ? -0.871 8.867 1.314 1.00 90.56 90 ARG A CA 1
ATOM 686 C C . ARG A 1 90 ? -0.119 8.793 2.638 1.00 90.56 90 ARG A C 1
ATOM 688 O O . ARG A 1 90 ? 0.480 7.762 2.926 1.00 90.56 90 ARG A O 1
ATOM 695 N N . SER A 1 91 ? -0.154 9.858 3.438 1.00 91.75 91 SER A N 1
ATOM 696 C CA . SER A 1 91 ? 0.566 9.919 4.713 1.00 91.75 91 SER A CA 1
ATOM 697 C C . SER A 1 91 ? 0.057 8.893 5.721 1.00 91.75 91 SER A C 1
ATOM 699 O O . SER A 1 91 ? 0.867 8.255 6.385 1.00 91.75 91 SER A O 1
ATOM 701 N N . ARG A 1 92 ? -1.263 8.687 5.815 1.00 94.44 92 ARG A N 1
ATOM 702 C CA . ARG A 1 92 ? -1.845 7.684 6.721 1.00 94.44 92 ARG A CA 1
ATOM 703 C C . ARG A 1 92 ? -1.483 6.261 6.313 1.00 94.44 92 ARG A C 1
ATOM 705 O O . ARG A 1 92 ? -1.072 5.475 7.158 1.00 94.44 92 ARG A O 1
ATOM 712 N N . LEU A 1 93 ? -1.588 5.947 5.020 1.00 93.56 93 LEU A N 1
ATOM 713 C CA . LEU A 1 93 ? -1.192 4.636 4.502 1.00 93.56 93 LEU A CA 1
ATOM 714 C C . LEU A 1 93 ? 0.308 4.390 4.716 1.00 93.56 93 LEU A C 1
ATOM 716 O O . LEU A 1 93 ? 0.685 3.302 5.135 1.00 93.56 93 LEU A O 1
ATOM 720 N N . ALA A 1 94 ? 1.154 5.394 4.466 1.00 92.31 94 ALA A N 1
ATOM 721 C CA . ALA A 1 94 ? 2.596 5.277 4.665 1.00 92.31 94 ALA A CA 1
ATOM 722 C C . ALA A 1 94 ? 2.954 5.030 6.134 1.00 92.31 94 ALA A C 1
ATOM 724 O O . ALA A 1 94 ? 3.708 4.105 6.411 1.00 92.31 94 ALA A O 1
ATOM 725 N N . ALA A 1 95 ? 2.356 5.784 7.063 1.00 94.12 95 ALA A N 1
ATOM 726 C CA . ALA A 1 95 ? 2.581 5.598 8.495 1.00 94.12 95 ALA A CA 1
ATOM 727 C C . ALA A 1 95 ? 2.213 4.179 8.955 1.00 94.12 95 ALA A C 1
ATOM 729 O O . ALA A 1 95 ? 2.998 3.540 9.647 1.00 94.12 95 ALA A O 1
ATOM 730 N N . TYR A 1 96 ? 1.065 3.658 8.508 1.00 95.44 96 TYR A N 1
ATOM 731 C CA . TYR A 1 96 ? 0.648 2.295 8.838 1.00 95.44 96 TYR A CA 1
ATOM 732 C C . TYR A 1 96 ? 1.612 1.243 8.264 1.00 95.44 96 TYR A C 1
ATOM 734 O O . TYR A 1 96 ? 1.982 0.288 8.943 1.00 95.44 96 TYR A O 1
ATOM 742 N N . ILE A 1 97 ? 2.067 1.425 7.021 1.00 94.38 97 ILE A N 1
ATOM 743 C CA . ILE A 1 97 ? 3.033 0.515 6.391 1.00 94.38 97 ILE A CA 1
ATOM 744 C C . ILE A 1 97 ? 4.385 0.545 7.121 1.00 94.38 97 ILE A C 1
ATOM 746 O O . ILE A 1 97 ? 4.962 -0.512 7.367 1.00 94.38 97 ILE A O 1
ATOM 750 N N . ASP A 1 98 ? 4.870 1.727 7.500 1.00 94.19 98 ASP A N 1
ATOM 751 C CA . ASP A 1 98 ? 6.115 1.892 8.258 1.00 94.19 98 ASP A CA 1
ATOM 752 C C . ASP A 1 98 ? 6.036 1.312 9.674 1.00 94.19 98 ASP A C 1
ATOM 754 O O . ASP A 1 98 ? 7.053 0.890 10.220 1.00 94.19 98 ASP A O 1
ATOM 758 N N . GLU A 1 99 ? 4.854 1.286 10.286 1.00 95.12 99 GLU A N 1
ATOM 759 C CA . GLU A 1 99 ? 4.653 0.687 11.605 1.00 95.12 99 GLU A CA 1
ATOM 760 C C . GLU A 1 99 ? 4.611 -0.845 11.532 1.00 95.12 99 GLU A C 1
ATOM 762 O O . GLU A 1 99 ? 5.247 -1.521 12.341 1.00 95.12 99 GLU A O 1
ATOM 767 N N . HIS A 1 100 ? 3.910 -1.398 10.538 1.00 94.56 100 HIS A N 1
ATOM 768 C CA . HIS A 1 100 ? 3.573 -2.823 10.506 1.00 94.56 100 HIS A CA 1
ATOM 769 C C . HIS A 1 100 ? 4.441 -3.685 9.585 1.00 94.56 100 HIS A C 1
ATOM 771 O O . HIS A 1 100 ? 4.529 -4.885 9.819 1.00 94.56 100 HIS A O 1
ATOM 777 N N . PHE A 1 101 ? 5.085 -3.105 8.567 1.00 92.62 101 PHE A N 1
ATOM 778 C CA . PHE A 1 101 ? 5.835 -3.852 7.542 1.00 92.62 101 PHE A CA 1
ATOM 779 C C . PHE A 1 101 ? 7.300 -3.420 7.417 1.00 92.62 101 PHE A C 1
ATOM 781 O O . PHE A 1 101 ? 7.971 -3.689 6.416 1.00 92.62 101 PHE A O 1
ATOM 788 N N . LYS A 1 102 ? 7.828 -2.718 8.425 1.00 90.62 102 LYS A N 1
ATOM 789 C CA . LYS A 1 102 ? 9.206 -2.212 8.406 1.00 90.62 102 LYS A CA 1
ATOM 790 C C . LYS A 1 102 ? 10.241 -3.318 8.252 1.00 90.62 102 LYS A C 1
ATOM 792 O O . LYS A 1 102 ? 11.237 -3.117 7.554 1.00 90.62 102 LYS A O 1
ATOM 797 N N . ALA A 1 103 ? 10.039 -4.451 8.923 1.00 90.25 103 ALA A N 1
ATOM 798 C CA . ALA A 1 103 ? 10.981 -5.563 8.894 1.00 90.25 103 ALA A CA 1
ATOM 799 C C . ALA A 1 103 ? 11.059 -6.162 7.486 1.00 90.25 103 ALA A C 1
ATOM 801 O O . ALA A 1 103 ? 12.145 -6.274 6.925 1.00 90.25 103 ALA A O 1
ATOM 802 N N . GLU A 1 104 ? 9.907 -6.426 6.877 1.00 90.00 104 GLU A N 1
ATOM 803 C CA . GLU A 1 104 ? 9.776 -6.990 5.539 1.00 90.00 104 GLU A CA 1
ATOM 804 C C . GLU A 1 104 ? 10.306 -6.040 4.461 1.00 90.00 104 GLU A C 1
ATOM 806 O O . GLU A 1 104 ? 10.962 -6.473 3.511 1.00 90.00 104 GLU A O 1
ATOM 811 N N . ILE A 1 105 ? 10.070 -4.733 4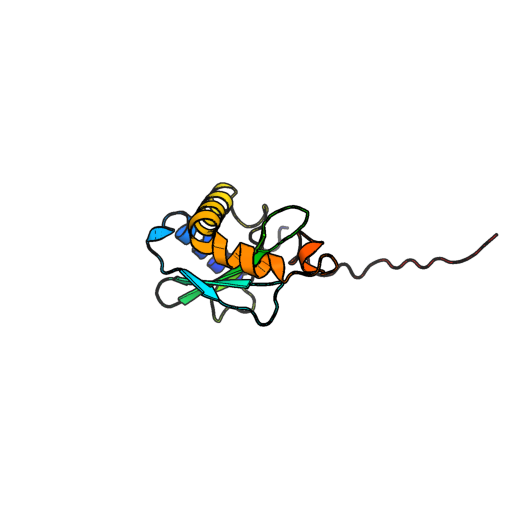.609 1.00 88.25 105 ILE A N 1
ATOM 812 C CA . ILE A 1 105 ? 10.629 -3.715 3.712 1.00 88.25 105 ILE A CA 1
ATOM 813 C C . ILE A 1 105 ? 12.151 -3.655 3.848 1.00 88.25 105 ILE A C 1
ATOM 815 O O . ILE A 1 105 ? 12.848 -3.582 2.836 1.00 88.25 105 ILE A O 1
ATOM 819 N N . THR A 1 106 ? 12.671 -3.706 5.077 1.00 87.25 106 THR A N 1
ATOM 820 C CA . THR A 1 106 ? 14.118 -3.695 5.337 1.00 87.25 106 THR A CA 1
ATOM 821 C C . THR A 1 106 ? 14.782 -4.937 4.749 1.00 87.25 106 THR A C 1
ATOM 823 O O . THR A 1 106 ? 15.791 -4.817 4.061 1.00 87.25 106 THR A O 1
ATOM 826 N N . GLU A 1 107 ? 14.193 -6.116 4.952 1.00 86.25 107 GLU A N 1
ATOM 827 C CA . GLU A 1 107 ? 14.668 -7.367 4.361 1.00 86.25 107 GLU A CA 1
ATOM 828 C C . GLU A 1 107 ? 14.648 -7.293 2.831 1.00 86.25 107 GLU A C 1
ATOM 830 O O . GLU A 1 107 ? 15.650 -7.577 2.178 1.00 86.25 107 GLU A O 1
ATOM 835 N N . ALA A 1 108 ? 13.543 -6.832 2.237 1.00 83.25 108 ALA A N 1
ATOM 836 C CA . ALA A 1 108 ? 13.450 -6.688 0.791 1.00 83.25 108 ALA A CA 1
ATOM 837 C C . ALA A 1 108 ? 14.490 -5.699 0.237 1.00 83.25 108 ALA A C 1
ATOM 839 O O . ALA A 1 108 ? 15.070 -5.972 -0.812 1.00 83.25 108 ALA A O 1
ATOM 840 N N . ALA A 1 109 ? 14.764 -4.598 0.947 1.00 82.31 109 ALA A N 1
ATOM 841 C CA . ALA A 1 109 ? 15.757 -3.596 0.562 1.00 82.31 109 ALA A CA 1
ATOM 842 C C . ALA A 1 109 ? 17.185 -4.162 0.482 1.00 82.31 109 ALA A C 1
ATOM 844 O O . ALA A 1 109 ? 17.931 -3.760 -0.406 1.00 82.31 109 ALA A O 1
ATOM 845 N N . LEU A 1 110 ? 17.554 -5.133 1.328 1.00 82.12 110 LEU A N 1
ATOM 846 C CA . LEU A 1 110 ? 18.869 -5.797 1.269 1.00 82.12 110 LEU A CA 1
ATOM 847 C C . LEU A 1 110 ? 19.092 -6.586 -0.029 1.00 82.12 110 LEU A C 1
ATOM 849 O O . LEU A 1 110 ? 20.229 -6.887 -0.390 1.00 82.12 110 LEU A O 1
ATOM 853 N N . HIS A 1 111 ? 18.011 -6.937 -0.722 1.00 78.06 111 HIS A N 1
ATOM 854 C CA . HIS A 1 111 ? 18.039 -7.714 -1.958 1.00 78.06 111 HIS A CA 1
ATOM 855 C C . HIS A 1 111 ? 17.755 -6.868 -3.207 1.00 78.06 111 HIS A C 1
ATOM 857 O O . HIS A 1 111 ? 17.662 -7.406 -4.314 1.00 78.06 111 HIS A O 1
ATOM 863 N N . VAL A 1 112 ? 17.599 -5.551 -3.049 1.00 75.06 112 VAL A N 1
ATOM 864 C CA . VAL A 1 112 ? 17.473 -4.616 -4.164 1.00 75.06 112 VAL A CA 1
ATOM 865 C C . VAL A 1 112 ? 18.871 -4.251 -4.661 1.00 75.06 112 VAL A C 1
ATOM 867 O O . VAL A 1 112 ? 19.668 -3.671 -3.937 1.00 75.06 112 VAL A O 1
ATOM 870 N N . ASP A 1 113 ? 19.167 -4.574 -5.920 1.00 68.44 113 ASP A N 1
ATOM 871 C CA . ASP A 1 113 ? 20.385 -4.106 -6.586 1.00 68.44 113 ASP A CA 1
ATOM 872 C C . ASP A 1 113 ? 20.318 -2.581 -6.806 1.00 68.44 113 ASP A C 1
ATOM 874 O O . ASP A 1 113 ? 19.315 -2.073 -7.319 1.00 68.44 113 ASP A O 1
ATOM 878 N N . ASP A 1 114 ? 21.376 -1.841 -6.461 1.00 61.53 114 ASP A N 1
ATOM 879 C CA . ASP A 1 114 ? 21.453 -0.375 -6.630 1.00 61.53 114 ASP A CA 1
ATOM 880 C C . ASP A 1 114 ? 21.295 0.060 -8.102 1.00 61.53 114 ASP A C 1
ATOM 882 O O . ASP A 1 114 ? 20.825 1.159 -8.412 1.00 61.53 114 ASP A O 1
ATOM 886 N N . GLY A 1 115 ? 21.634 -0.827 -9.040 1.00 60.12 115 GLY A N 1
ATOM 887 C CA . GLY A 1 115 ? 21.430 -0.651 -10.470 1.00 60.12 115 GLY A CA 1
ATOM 888 C C . GLY A 1 115 ? 20.020 -1.006 -10.947 1.00 60.12 115 GLY A C 1
ATOM 889 O O . GLY A 1 115 ? 19.716 -0.798 -12.126 1.00 60.12 115 GLY A O 1
ATOM 890 N N . SER A 1 116 ? 19.116 -1.502 -10.101 1.00 64.56 116 SER A N 1
ATOM 891 C CA . SER A 1 116 ? 17.777 -1.896 -10.543 1.00 64.56 116 SER A CA 1
ATOM 892 C C . SER A 1 116 ? 16.933 -0.686 -10.970 1.00 64.56 116 SER A C 1
ATOM 894 O O . SER A 1 116 ? 17.095 0.440 -10.495 1.00 64.56 116 SER A O 1
ATOM 896 N N . ARG A 1 117 ? 16.011 -0.895 -11.918 1.00 62.41 117 ARG A N 1
ATOM 897 C CA . ARG A 1 117 ? 15.096 0.166 -12.376 1.00 62.41 117 ARG A CA 1
ATOM 898 C C . ARG A 1 117 ? 14.177 0.651 -11.249 1.00 62.41 117 ARG A C 1
ATOM 900 O O . ARG A 1 117 ? 13.818 1.819 -11.257 1.00 62.41 117 ARG A O 1
ATOM 907 N N . ALA A 1 118 ? 13.811 -0.213 -10.301 1.00 60.00 118 ALA A N 1
ATOM 908 C CA . ALA A 1 118 ? 12.981 0.185 -9.168 1.00 60.00 118 ALA A CA 1
ATOM 909 C C . ALA A 1 118 ? 13.738 1.140 -8.235 1.00 60.00 118 ALA A C 1
ATOM 911 O O . ALA A 1 118 ? 13.206 2.190 -7.908 1.00 60.00 118 ALA A O 1
ATOM 912 N N . SER A 1 119 ? 15.005 0.846 -7.919 1.00 60.22 119 SER A N 1
ATOM 913 C CA . SER A 1 119 ? 15.860 1.667 -7.040 1.00 60.22 119 SER A CA 1
ATOM 914 C C . SER A 1 119 ? 16.088 3.083 -7.577 1.00 60.22 119 SER A C 1
ATOM 916 O O . SER A 1 119 ? 16.334 4.028 -6.829 1.00 60.22 119 SER A O 1
ATOM 918 N N . ARG A 1 120 ? 16.013 3.238 -8.905 1.00 61.38 120 ARG A N 1
ATOM 919 C CA . ARG A 1 120 ? 16.352 4.477 -9.612 1.00 61.38 120 ARG A CA 1
ATOM 920 C C . ARG A 1 120 ? 15.165 5.372 -9.945 1.00 61.38 120 ARG A C 1
ATOM 922 O O . ARG A 1 120 ? 15.400 6.503 -10.361 1.00 61.38 120 ARG A O 1
ATOM 929 N N . THR A 1 121 ? 13.914 4.912 -9.835 1.00 53.56 121 THR A N 1
ATOM 930 C CA . THR A 1 121 ? 12.770 5.749 -10.231 1.00 53.56 121 THR A CA 1
ATOM 931 C C . THR A 1 121 ? 11.654 5.764 -9.190 1.00 53.56 121 THR A C 1
ATOM 933 O O . THR A 1 121 ? 11.015 4.757 -8.903 1.00 53.56 121 THR A O 1
ATOM 936 N N . ALA A 1 122 ? 11.345 6.964 -8.689 1.00 48.25 122 ALA A N 1
ATOM 937 C CA . ALA A 1 122 ? 10.140 7.237 -7.902 1.00 48.25 122 ALA A CA 1
ATOM 938 C C . ALA A 1 122 ? 8.848 7.212 -8.752 1.00 48.25 122 ALA A C 1
ATOM 940 O O . ALA A 1 122 ? 7.754 7.394 -8.232 1.00 48.25 122 ALA A O 1
ATOM 941 N N . SER A 1 123 ? 8.968 7.008 -10.069 1.00 50.31 123 SER A N 1
ATOM 942 C CA . SER A 1 123 ? 7.889 7.112 -11.061 1.00 50.31 123 SER A CA 1
ATOM 943 C C . SER A 1 123 ? 7.646 5.778 -11.770 1.00 50.31 123 SER A C 1
ATOM 945 O O . SER A 1 123 ? 7.458 5.741 -12.985 1.00 50.31 123 SER A O 1
ATOM 947 N N . TRP A 1 124 ? 7.702 4.657 -11.047 1.00 49.44 124 TRP A N 1
ATOM 948 C CA . TRP A 1 124 ? 7.620 3.308 -11.629 1.00 49.44 124 TRP A CA 1
ATOM 949 C C . TRP A 1 124 ? 6.351 3.067 -12.482 1.00 49.44 124 TRP A C 1
ATOM 951 O O . TRP A 1 124 ? 6.380 2.226 -13.382 1.00 49.44 124 TRP A O 1
ATOM 961 N N . ARG A 1 125 ? 5.273 3.846 -12.283 1.00 47.97 125 ARG A N 1
ATOM 962 C CA . ARG A 1 125 ? 4.046 3.818 -13.108 1.00 47.97 125 ARG A CA 1
ATOM 963 C C . ARG A 1 125 ? 3.901 4.950 -14.137 1.00 47.97 125 ARG A C 1
ATOM 965 O O . ARG A 1 125 ? 2.862 5.044 -14.786 1.00 47.97 125 ARG A O 1
ATOM 972 N N . GLY A 1 126 ? 4.936 5.755 -14.370 1.00 37.41 126 GLY A N 1
ATOM 973 C CA . GLY A 1 126 ? 4.994 6.628 -15.542 1.00 37.41 126 GLY A CA 1
ATOM 974 C C . GLY A 1 126 ? 5.149 5.784 -16.807 1.00 37.41 126 GLY A C 1
ATOM 975 O O . GLY A 1 126 ? 6.230 5.249 -17.065 1.00 37.41 126 GLY A O 1
ATOM 976 N N . GLY A 1 127 ? 4.056 5.618 -17.556 1.00 31.58 127 GLY A N 1
ATOM 977 C CA . GLY A 1 127 ? 4.039 4.995 -18.879 1.00 31.58 127 GLY A CA 1
ATOM 978 C C . GLY A 1 127 ? 5.169 5.520 -19.769 1.00 31.58 127 GLY A C 1
ATOM 979 O O . GLY A 1 127 ? 5.605 6.658 -19.635 1.00 31.58 127 GLY A O 1
ATOM 980 N N . GLY A 1 128 ? 5.693 4.642 -20.621 1.00 35.62 128 GLY A N 1
ATOM 981 C CA . GLY A 1 128 ? 6.942 4.866 -21.332 1.00 35.62 128 GLY A CA 1
ATOM 982 C C . GLY A 1 128 ? 6.981 6.138 -22.173 1.00 35.62 128 GLY A C 1
ATOM 983 O O . GLY A 1 128 ? 6.285 6.233 -23.174 1.00 35.62 128 GLY A O 1
ATOM 984 N N . ASP A 1 129 ? 7.939 7.004 -21.864 1.00 37.75 129 ASP A N 1
ATOM 985 C CA . ASP A 1 129 ? 8.628 7.792 -22.878 1.00 37.75 129 ASP A CA 1
ATOM 986 C C . ASP A 1 129 ? 9.788 6.945 -23.417 1.00 37.75 129 ASP A C 1
ATOM 988 O O . ASP A 1 129 ? 10.917 6.941 -22.920 1.00 37.75 129 ASP A O 1
ATOM 992 N N . LYS A 1 130 ? 9.480 6.140 -24.438 1.00 46.25 130 LYS A N 1
ATOM 993 C CA . LYS A 1 130 ? 10.464 5.808 -25.471 1.00 46.25 130 LYS A CA 1
ATOM 994 C C . LYS A 1 130 ? 10.525 7.005 -26.427 1.00 46.25 130 LYS A C 1
ATOM 996 O O . LYS A 1 130 ? 10.007 6.921 -27.525 1.00 46.25 130 LYS A O 1
ATOM 1001 N N . GLU A 1 131 ? 11.158 8.097 -26.024 1.00 40.59 131 GLU A N 1
ATOM 1002 C CA . GLU A 1 131 ? 11.624 9.170 -26.916 1.00 40.59 131 GLU A CA 1
ATOM 1003 C C . GLU A 1 131 ? 12.512 10.098 -26.070 1.00 40.59 131 GLU A C 1
ATOM 1005 O O . GLU A 1 131 ? 12.119 10.513 -24.995 1.00 40.59 131 GLU A O 1
ATOM 1010 N N . LYS A 1 132 ? 13.768 10.421 -26.373 1.00 40.56 132 LYS A N 1
ATOM 1011 C CA . LYS A 1 132 ? 14.551 10.338 -27.600 1.00 40.56 132 LYS A CA 1
ATOM 1012 C C . LYS A 1 132 ? 15.944 9.799 -27.276 1.00 40.56 132 LYS A C 1
ATOM 1014 O O . LYS A 1 132 ? 16.724 10.426 -26.564 1.00 40.56 132 LYS A O 1
ATOM 1019 N N . LYS A 1 133 ? 16.302 8.666 -27.881 1.00 39.66 133 LYS A N 1
ATOM 1020 C CA . LYS A 1 133 ? 17.685 8.459 -28.322 1.00 39.66 133 LYS A CA 1
ATOM 1021 C C . LYS A 1 133 ? 17.832 9.249 -29.622 1.00 39.66 133 LYS A C 1
ATOM 1023 O O . LYS A 1 133 ? 17.778 8.661 -30.695 1.00 39.66 133 LYS A O 1
ATOM 1028 N N . ASP A 1 134 ? 18.010 10.564 -29.529 1.00 43.56 134 ASP A N 1
ATOM 1029 C CA . ASP A 1 134 ? 18.629 11.288 -30.637 1.00 43.56 134 ASP A CA 1
ATOM 1030 C C . ASP A 1 134 ? 20.128 11.045 -30.535 1.00 43.56 134 ASP A C 1
ATOM 1032 O O . ASP A 1 134 ? 20.902 11.740 -29.878 1.00 43.56 134 ASP A O 1
ATOM 1036 N N . LYS A 1 135 ? 20.506 9.912 -31.120 1.00 46.62 135 LYS A N 1
ATOM 1037 C CA . LYS A 1 135 ? 21.876 9.554 -31.429 1.00 46.62 135 LYS A CA 1
ATOM 1038 C C . LYS A 1 135 ? 22.234 10.319 -32.709 1.00 46.62 135 LYS A C 1
ATOM 1040 O O . LYS A 1 135 ? 22.381 9.717 -33.764 1.00 46.62 135 LYS A O 1
ATOM 1045 N N . GLY A 1 136 ? 22.328 11.642 -32.605 1.00 36.22 136 GLY A N 1
ATOM 1046 C CA . GLY A 1 136 ? 22.893 12.510 -33.633 1.00 36.22 136 GLY A CA 1
ATOM 1047 C C . GLY A 1 136 ? 24.408 12.529 -33.492 1.00 36.22 136 GLY A C 1
ATOM 1048 O O . GLY A 1 136 ? 24.964 13.264 -32.683 1.00 36.22 136 GLY A O 1
ATOM 1049 N N . LYS A 1 137 ? 25.055 11.628 -34.224 1.00 42.59 137 LYS A N 1
ATOM 1050 C CA . LYS A 1 137 ? 26.492 11.610 -34.492 1.00 42.59 137 LYS A CA 1
ATOM 1051 C C . LYS A 1 137 ? 26.812 12.700 -35.533 1.00 42.59 137 LYS A C 1
ATOM 1053 O O . LYS A 1 137 ? 25.919 13.088 -36.273 1.00 42.59 137 LYS A O 1
ATOM 1058 N N . GLU A 1 138 ? 28.099 13.043 -35.621 1.00 38.16 138 GLU A N 1
ATOM 1059 C CA . GLU A 1 138 ? 28.806 13.788 -36.689 1.00 38.16 138 GLU A CA 1
ATOM 1060 C C . GLU A 1 138 ? 29.043 15.272 -36.368 1.00 38.16 138 GLU A C 1
ATOM 1062 O O . GLU A 1 138 ? 28.120 16.063 -36.254 1.00 38.16 138 GLU A O 1
ATOM 1067 N N . THR A 1 139 ? 30.254 15.654 -35.943 1.00 44.00 139 THR A N 1
ATOM 1068 C CA . THR A 1 139 ? 31.444 15.940 -36.779 1.00 44.00 139 THR A CA 1
ATOM 1069 C C . THR A 1 139 ? 31.162 16.930 -37.900 1.00 44.00 139 THR A C 1
ATOM 1071 O O . THR A 1 139 ? 30.733 16.533 -38.981 1.00 44.00 139 THR A O 1
ATOM 1074 N N . SER A 1 140 ? 31.501 18.194 -37.658 1.00 48.66 140 SER A N 1
ATOM 1075 C CA . SER A 1 140 ? 32.306 19.053 -38.540 1.00 48.66 140 SER A CA 1
ATOM 1076 C C . SER A 1 140 ? 32.833 20.227 -37.725 1.00 48.66 140 SER A C 1
ATOM 1078 O O . SER A 1 140 ? 32.052 20.738 -36.891 1.00 48.66 140 SER A O 1
#

pLDDT: mean 76.7, std 17.87, range [31.58, 95.44]

Radius of gyration: 17.05 Å; chains: 1; bounding box: 48×32×50 Å